Protein AF-A0A8J3UQ36-F1 (afdb_monomer)

Radius of gyration: 24.83 Å; Cα contacts (8 Å, |Δi|>4): 95; chains: 1; bounding box: 35×35×74 Å

Solvent-accessible surface area (backbone atoms only — not comparable to full-atom values): 8421 Å² total; per-residue (Å²): 134,81,86,80,81,76,78,91,71,96,45,70,68,56,53,55,49,48,56,58,59,70,70,67,72,71,101,79,68,94,72,76,65,83,72,75,77,56,66,69,60,52,51,53,48,51,53,51,45,64,66,47,76,41,74,69,51,42,55,50,50,55,54,22,53,77,44,74,43,35,59,64,62,50,16,62,74,71,73,43,60,49,70,59,46,51,52,50,51,51,52,37,41,74,71,61,49,37,43,74,49,79,55,90,96,44,57,32,34,24,42,55,48,71,66,57,36,50,53,55,51,52,56,49,55,56,48,47,44,73,72,65,70,57,80,86,80,131

Organism: NCBI:txid575192

Foldseek 3Di:
DDDDPDDPDPDPVVVVVVCVVVVPPDPPPPDPPPPPPDPVVVVLVVVVVVLCPDPLLLLLQQVLLVDKAFLVVSCVVVVHDSVVSVVSVVSCVVSQQWDWDDDPPTIIIHGNDPVSSVVSVVVVVVVCCVVVVPDDDD

Sequence (138 aa):
MSDMVPPLADDMAVRRLYVVMYARDNESGANQSQEQPAADRVNAAVDAFRMLSDATRLRLMWLLSHGEYDVSSLAETIAVARPLVSQHLAKLRLAGLVHTRRDGRRVVYRARDSHVRALIAEALFHADHEVAGTPRHD

Secondary structure (DSSP, 8-state):
----PPP----HHHHHHHHHHHTSS----TT----PPPHHHHHHHHHHHHHH-SHHHHHHHHHHHHS-EEHHHHHHHTT--HHHHHHHHHHHHHTT-EEEEEETTEEEEEESSHHHHHHHHHHHHHHHHHHH-PPP--

Nearest PDB structures (foldseek):
  6cdb-assembly1_A  TM=9.435E-01  e=8.002E-08  Staphylococcus aureus
  6cda-assembly1_A-2  TM=9.433E-01  e=8.002E-08  Staphylococcus aureus
  1r22-assembly1_B  TM=9.282E-01  e=9.051E-08  Synechococcus elongatus PCC 7942 = FACHB-805
  2kko-assembly1_A  TM=8.278E-01  e=4.777E-07  Mycobacterium tuberculosis variant bovis
  2kko-assembly1_B  TM=8.216E-01  e=3.733E-07  Mycobacterium tuberculosis variant bovis

Structure (mmCIF, N/CA/C/O backbone):
data_AF-A0A8J3UQ36-F1
#
_entry.id   AF-A0A8J3UQ36-F1
#
loop_
_atom_site.group_PDB
_atom_site.id
_atom_site.type_symbol
_atom_site.label_atom_id
_atom_site.label_alt_id
_atom_site.label_comp_id
_atom_site.label_asym_id
_atom_site.label_entity_id
_atom_site.label_seq_id
_atom_site.pdbx_PDB_ins_code
_atom_site.Cartn_x
_atom_site.Cartn_y
_atom_site.Cartn_z
_atom_site.occupancy
_atom_site.B_iso_or_equiv
_atom_site.auth_seq_id
_atom_site.auth_comp_id
_atom_site.auth_asym_id
_atom_site.auth_atom_id
_atom_site.pdbx_PDB_model_num
ATOM 1 N N . MET A 1 1 ? -17.345 -14.151 -38.975 1.00 38.16 1 MET A N 1
ATOM 2 C CA . MET A 1 1 ? -18.101 -15.252 -39.599 1.00 38.16 1 MET A CA 1
ATOM 3 C C . MET A 1 1 ? -17.263 -15.726 -40.772 1.00 38.16 1 MET A C 1
ATOM 5 O O . MET A 1 1 ? -17.053 -14.925 -41.665 1.00 38.16 1 MET A O 1
ATOM 9 N N . SER A 1 2 ? -16.736 -16.948 -40.662 1.00 38.34 2 SER A N 1
ATOM 10 C CA . SER A 1 2 ? -16.049 -17.768 -41.674 1.00 38.34 2 SER A CA 1
ATOM 11 C C . SER A 1 2 ? -14.844 -17.224 -42.444 1.00 38.34 2 SER A C 1
ATOM 13 O O . SER A 1 2 ? -14.916 -16.245 -43.176 1.00 38.34 2 SER A O 1
ATOM 15 N N . ASP A 1 3 ? -13.771 -18.002 -42.301 1.00 46.44 3 ASP A N 1
ATOM 16 C CA . ASP A 1 3 ? -12.667 -18.239 -43.223 1.00 46.44 3 ASP A CA 1
ATOM 17 C C . ASP A 1 3 ? -12.900 -17.869 -44.687 1.00 46.44 3 ASP A C 1
ATOM 19 O O . ASP A 1 3 ? -13.873 -18.290 -45.315 1.00 46.44 3 ASP A O 1
ATOM 23 N N . MET A 1 4 ? -11.868 -17.267 -45.272 1.00 34.34 4 MET A N 1
ATOM 24 C CA . MET A 1 4 ? -11.485 -17.616 -46.632 1.00 34.34 4 MET A CA 1
ATOM 25 C C . MET A 1 4 ? -9.961 -17.723 -46.698 1.00 34.34 4 MET A C 1
ATOM 27 O O . MET A 1 4 ? -9.264 -16.773 -47.041 1.00 34.34 4 MET A O 1
ATOM 31 N N . VAL A 1 5 ? -9.446 -18.895 -46.324 1.00 53.91 5 VAL A N 1
ATOM 32 C CA . VAL A 1 5 ? -8.101 -19.336 -46.710 1.00 53.91 5 VAL A CA 1
ATOM 33 C C . VAL A 1 5 ? -8.088 -19.433 -48.243 1.00 53.91 5 VAL A C 1
ATOM 35 O O . VAL A 1 5 ? -8.859 -20.227 -48.789 1.00 53.91 5 VAL A O 1
ATOM 38 N N . PRO A 1 6 ? -7.283 -18.637 -48.971 1.00 48.91 6 PRO A N 1
ATOM 39 C CA . PRO A 1 6 ? -7.163 -18.806 -50.412 1.00 48.91 6 PRO A CA 1
ATOM 40 C C . PRO A 1 6 ? -6.428 -20.124 -50.716 1.00 48.91 6 PRO A C 1
ATOM 42 O O . PRO A 1 6 ? -5.552 -20.534 -49.949 1.00 48.91 6 PRO A O 1
ATOM 45 N N . PRO A 1 7 ? -6.782 -20.814 -51.813 1.00 45.34 7 PRO A N 1
ATOM 46 C CA . PRO A 1 7 ? -6.250 -22.135 -52.112 1.00 45.34 7 PRO A CA 1
ATOM 47 C C . PRO A 1 7 ? -4.737 -22.073 -52.342 1.00 45.34 7 PRO A C 1
ATOM 49 O O . PRO A 1 7 ? -4.234 -21.173 -53.017 1.00 45.34 7 PRO A O 1
ATOM 52 N N . LEU A 1 8 ? -4.022 -23.063 -51.797 1.00 53.72 8 LEU A N 1
ATOM 53 C CA . LEU A 1 8 ? -2.625 -23.336 -52.124 1.00 53.72 8 LEU A CA 1
ATOM 54 C C . LEU A 1 8 ? -2.515 -23.660 -53.621 1.00 53.72 8 LEU A C 1
ATOM 56 O O . LEU A 1 8 ? -2.694 -24.802 -54.035 1.00 53.72 8 LEU A O 1
ATOM 60 N N . ALA A 1 9 ? -2.231 -22.640 -54.427 1.00 47.31 9 ALA A N 1
ATOM 61 C CA . ALA A 1 9 ? -1.719 -22.804 -55.777 1.00 47.31 9 ALA A CA 1
ATOM 62 C C . ALA A 1 9 ? -0.188 -22.885 -55.691 1.00 47.31 9 ALA A C 1
ATOM 64 O O . ALA A 1 9 ? 0.481 -21.941 -55.266 1.00 47.31 9 ALA A O 1
ATOM 65 N N . ASP A 1 10 ? 0.343 -24.049 -56.046 1.00 55.09 10 ASP A N 1
ATOM 66 C CA . ASP A 1 10 ? 1.745 -24.455 -55.921 1.00 55.09 10 ASP A CA 1
ATOM 67 C C . ASP A 1 10 ? 2.623 -23.847 -57.036 1.00 55.09 10 ASP A C 1
ATOM 69 O O . ASP A 1 10 ? 3.285 -24.548 -57.797 1.00 55.09 10 ASP A O 1
ATOM 73 N N . ASP A 1 11 ? 2.582 -22.518 -57.179 1.00 59.81 11 ASP A N 1
ATOM 74 C CA . ASP A 1 11 ? 3.368 -21.773 -58.167 1.00 59.81 11 ASP A CA 1
ATOM 75 C C . ASP A 1 11 ? 4.453 -20.923 -57.475 1.00 59.81 11 ASP A C 1
ATOM 77 O O . ASP A 1 11 ? 4.189 -19.923 -56.794 1.00 59.81 11 ASP A O 1
ATOM 81 N N . MET A 1 12 ? 5.717 -21.324 -57.655 1.00 49.84 12 MET A N 1
ATOM 82 C CA . MET A 1 12 ? 6.887 -20.615 -57.123 1.00 49.84 12 MET A CA 1
ATOM 83 C C . MET A 1 12 ? 7.034 -19.187 -57.672 1.00 49.84 12 MET A C 1
ATOM 85 O O . MET A 1 12 ? 7.608 -18.339 -56.980 1.00 49.84 12 MET A O 1
ATOM 89 N N . ALA A 1 13 ? 6.524 -18.889 -58.873 1.00 54.19 13 ALA A N 1
ATOM 90 C CA . ALA A 1 13 ? 6.558 -17.540 -59.433 1.00 54.19 13 ALA A CA 1
ATOM 91 C C . ALA A 1 13 ? 5.610 -16.605 -58.669 1.00 54.19 13 ALA A C 1
ATOM 93 O O . ALA A 1 13 ? 5.983 -15.474 -58.349 1.00 54.19 13 ALA A O 1
ATOM 94 N N . VAL A 1 14 ? 4.436 -17.112 -58.275 1.00 52.75 14 VAL A N 1
ATOM 95 C CA . VAL A 1 14 ? 3.462 -16.378 -57.454 1.00 52.75 14 VAL A CA 1
ATOM 96 C C . VAL A 1 14 ? 3.996 -16.177 -56.037 1.00 52.75 14 VAL A C 1
ATOM 98 O O . VAL A 1 14 ? 3.904 -15.070 -55.518 1.00 52.75 14 VAL A O 1
ATOM 101 N N . ARG A 1 15 ? 4.661 -17.176 -55.434 1.00 55.81 15 ARG A N 1
ATOM 102 C CA . ARG A 1 15 ? 5.346 -17.006 -54.133 1.00 55.81 15 ARG A CA 1
ATOM 103 C C . A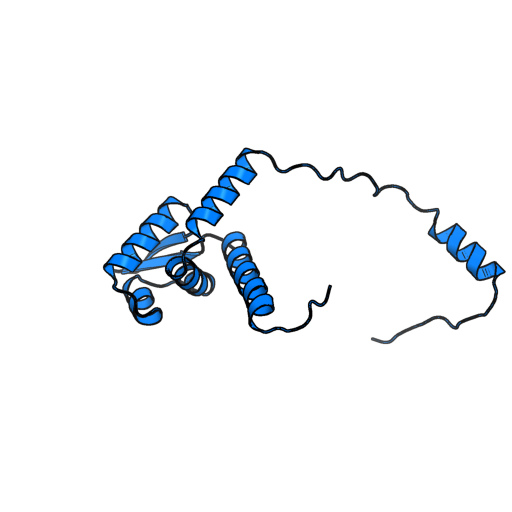RG A 1 15 ? 6.421 -15.920 -54.172 1.00 55.81 15 ARG A C 1
ATOM 105 O O . ARG A 1 15 ? 6.497 -15.104 -53.257 1.00 55.81 15 ARG A O 1
ATOM 112 N N . ARG A 1 16 ? 7.240 -15.878 -55.227 1.00 54.16 16 ARG A N 1
ATOM 113 C CA . ARG A 1 16 ? 8.315 -14.882 -55.363 1.00 54.16 16 ARG A CA 1
ATOM 114 C C . ARG A 1 16 ? 7.762 -13.480 -55.621 1.00 54.16 16 ARG A C 1
ATOM 116 O O . ARG A 1 16 ? 8.305 -12.519 -55.087 1.00 54.16 16 ARG A O 1
ATOM 123 N N . LEU A 1 17 ? 6.664 -13.365 -56.371 1.00 52.66 17 LEU A N 1
ATOM 124 C CA . LEU A 1 17 ? 5.978 -12.094 -56.603 1.00 52.66 17 LEU A CA 1
ATOM 125 C C . LEU A 1 17 ? 5.224 -11.610 -55.352 1.00 52.66 17 LEU A C 1
ATOM 127 O O . LEU A 1 17 ? 5.262 -10.421 -55.063 1.00 52.66 17 LEU A O 1
ATOM 131 N N . TYR A 1 18 ? 4.630 -12.512 -54.562 1.00 54.59 18 TYR A N 1
ATOM 132 C CA . TYR A 1 18 ? 3.962 -12.190 -53.292 1.00 54.59 18 TYR A CA 1
ATOM 133 C C . TYR A 1 18 ? 4.959 -11.695 -52.238 1.00 54.59 18 TYR A C 1
ATOM 135 O O . TYR A 1 18 ? 4.729 -10.666 -51.612 1.00 54.59 18 TYR A O 1
ATOM 143 N N . VAL A 1 19 ? 6.113 -12.360 -52.096 1.00 57.41 19 VAL A N 1
ATOM 144 C CA . VAL A 1 19 ? 7.188 -11.908 -51.194 1.00 57.41 19 VAL A CA 1
ATOM 145 C C . VAL A 1 19 ? 7.751 -10.554 -51.638 1.00 57.41 19 VAL A C 1
ATOM 147 O O . VAL A 1 19 ? 8.020 -9.712 -50.794 1.00 57.41 19 VAL A O 1
ATOM 150 N N . VAL A 1 20 ? 7.889 -10.297 -52.943 1.00 57.72 20 VAL A N 1
ATOM 151 C CA . VAL A 1 20 ? 8.410 -9.013 -53.453 1.00 57.72 20 VAL A CA 1
ATOM 152 C C . VAL A 1 20 ? 7.362 -7.887 -53.423 1.00 57.72 20 VAL A C 1
ATOM 154 O O . VAL A 1 20 ? 7.750 -6.729 -53.275 1.00 57.72 20 VAL A O 1
ATOM 157 N N . MET A 1 21 ? 6.061 -8.191 -53.532 1.00 48.66 21 MET A N 1
ATOM 158 C CA . MET A 1 21 ? 4.997 -7.179 -53.482 1.00 48.66 21 MET A CA 1
ATOM 159 C C . MET A 1 21 ? 4.614 -6.797 -52.045 1.00 48.66 21 MET A C 1
ATOM 161 O O . MET A 1 21 ? 4.426 -5.618 -51.775 1.00 48.66 21 MET A O 1
ATOM 165 N N . TYR A 1 22 ? 4.588 -7.749 -51.105 1.00 47.50 22 TYR A N 1
ATOM 166 C CA . TYR A 1 22 ? 4.361 -7.446 -49.682 1.00 47.50 22 TYR A CA 1
ATOM 167 C C . TYR A 1 22 ? 5.607 -6.930 -48.950 1.00 47.50 22 TYR A C 1
ATOM 169 O O . TYR A 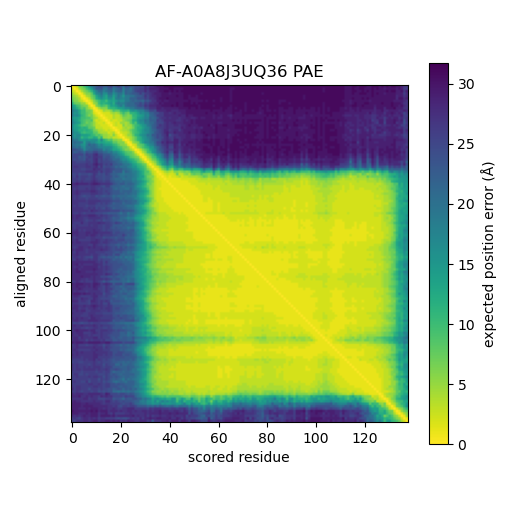1 22 ? 5.487 -6.419 -47.843 1.00 47.50 22 TYR A O 1
ATOM 177 N N . ALA A 1 23 ? 6.800 -7.026 -49.543 1.00 50.75 23 ALA A N 1
ATOM 178 C CA . ALA A 1 23 ? 8.025 -6.475 -48.957 1.00 50.75 23 ALA A CA 1
ATOM 179 C C . ALA A 1 23 ? 8.333 -5.032 -49.396 1.00 50.75 23 ALA A C 1
ATOM 181 O O . ALA A 1 23 ? 9.418 -4.542 -49.096 1.00 50.75 23 ALA A O 1
ATOM 182 N N . ARG A 1 24 ? 7.438 -4.355 -50.135 1.00 45.59 24 ARG A N 1
ATOM 183 C CA . ARG A 1 24 ? 7.710 -3.015 -50.695 1.00 45.59 24 ARG A CA 1
ATOM 184 C C . ARG A 1 24 ? 6.811 -1.876 -50.232 1.00 45.59 24 ARG A C 1
ATOM 186 O O . ARG A 1 24 ? 7.038 -0.752 -50.666 1.00 45.59 24 ARG A O 1
ATOM 193 N N . ASP A 1 25 ? 5.933 -2.122 -49.268 1.00 40.94 25 ASP A N 1
ATOM 194 C CA . ASP A 1 25 ? 5.254 -1.052 -48.544 1.00 40.94 25 ASP A CA 1
ATOM 195 C C . ASP A 1 25 ? 5.828 -0.935 -47.121 1.00 40.94 25 ASP A C 1
ATOM 197 O O . ASP A 1 25 ? 5.404 -1.618 -46.193 1.00 40.94 25 ASP A O 1
ATOM 201 N N . ASN A 1 26 ? 6.793 -0.015 -46.983 1.00 47.44 26 ASN A N 1
ATOM 202 C CA . ASN A 1 26 ? 7.162 0.704 -45.755 1.00 47.44 26 ASN A CA 1
ATOM 203 C C . ASN A 1 26 ? 7.616 -0.160 -44.556 1.00 47.44 26 ASN A C 1
ATOM 205 O O . ASN A 1 26 ? 6.849 -0.459 -43.649 1.00 47.44 26 ASN A O 1
ATOM 209 N N . GLU A 1 27 ? 8.893 -0.487 -44.352 1.00 47.50 27 GLU A N 1
ATOM 210 C CA . GLU A 1 27 ? 10.063 0.413 -44.283 1.00 47.50 27 GLU A CA 1
ATOM 211 C C . GLU A 1 27 ? 9.826 1.766 -43.562 1.00 47.50 27 GLU A C 1
ATOM 213 O O . GLU A 1 27 ? 10.483 2.765 -43.832 1.00 47.50 27 GLU A O 1
ATOM 218 N N . SER A 1 28 ? 8.910 1.816 -42.582 1.00 47.12 28 SER A N 1
ATOM 219 C CA . SER A 1 28 ? 8.747 2.975 -41.671 1.00 47.12 28 SER A CA 1
ATOM 220 C C . SER A 1 28 ? 8.462 2.609 -40.202 1.00 47.12 28 SER A C 1
ATOM 222 O O . SER A 1 28 ? 7.842 3.382 -39.479 1.00 47.12 28 SER A O 1
ATOM 224 N N . GLY A 1 29 ? 8.924 1.447 -39.724 1.00 42.25 29 GLY A N 1
ATOM 225 C CA . GLY A 1 29 ? 8.731 1.021 -38.322 1.00 42.25 29 GLY A CA 1
ATOM 226 C C . GLY A 1 29 ? 10.003 0.689 -37.532 1.00 42.25 29 GLY A C 1
ATOM 227 O O . GLY A 1 29 ? 9.942 0.522 -36.319 1.00 42.25 29 GLY A O 1
ATOM 228 N N . ALA A 1 30 ? 11.164 0.602 -38.186 1.00 41.84 30 ALA A N 1
ATOM 229 C CA . ALA A 1 30 ? 12.372 -0.000 -37.612 1.00 41.84 30 ALA A CA 1
ATOM 230 C C . ALA A 1 30 ? 13.249 0.951 -36.771 1.00 41.84 30 ALA A C 1
ATOM 232 O O . ALA A 1 30 ? 14.439 0.694 -36.608 1.00 41.84 30 ALA A O 1
ATOM 233 N N . ASN A 1 31 ? 12.695 2.046 -36.239 1.00 46.00 31 ASN A N 1
ATOM 234 C CA . ASN A 1 31 ? 13.409 2.871 -35.262 1.00 46.00 31 ASN A CA 1
ATOM 235 C C . ASN A 1 31 ? 12.464 3.663 -34.344 1.00 46.00 31 ASN A C 1
ATOM 237 O O . ASN A 1 31 ? 12.585 4.877 -34.201 1.00 46.00 31 ASN A O 1
ATOM 241 N N . GLN A 1 32 ? 11.522 2.984 -33.682 1.00 44.34 32 GLN A N 1
ATOM 242 C CA . GLN A 1 32 ? 11.180 3.428 -32.330 1.00 44.34 32 GLN A CA 1
ATOM 243 C C . GLN A 1 32 ? 12.355 2.999 -31.455 1.00 44.34 32 GLN A C 1
ATOM 245 O O . GLN A 1 32 ? 12.319 1.931 -30.846 1.00 44.34 32 GLN A O 1
ATOM 250 N N . SER A 1 33 ? 13.442 3.777 -31.498 1.00 44.81 33 SER A N 1
ATOM 251 C CA . SER A 1 33 ? 14.522 3.725 -30.517 1.00 44.81 33 SER A CA 1
ATOM 252 C C . SER A 1 33 ? 13.873 3.429 -29.173 1.00 44.81 33 SER A C 1
ATOM 254 O O . SER A 1 33 ? 12.980 4.179 -28.784 1.00 44.81 33 SER A O 1
ATOM 256 N N . GLN A 1 34 ? 14.219 2.313 -28.530 1.00 57.38 34 GLN A N 1
ATOM 257 C CA . GLN A 1 34 ? 13.714 1.974 -27.201 1.00 57.38 34 GLN A CA 1
ATOM 258 C C . GLN A 1 34 ? 14.068 3.137 -26.269 1.00 57.38 34 GLN A C 1
ATOM 260 O O . GLN A 1 34 ? 15.181 3.223 -25.755 1.00 57.38 34 GLN A O 1
ATOM 265 N N . GLU A 1 35 ? 13.159 4.099 -26.154 1.00 68.94 35 GLU A N 1
ATOM 266 C CA . GLU A 1 35 ? 13.432 5.376 -25.525 1.00 68.94 35 GLU A CA 1
ATOM 267 C C . GLU A 1 35 ? 13.449 5.098 -24.029 1.00 68.94 35 GLU A C 1
ATOM 269 O O . GLU A 1 35 ? 12.433 4.740 -23.425 1.00 68.94 35 GLU A O 1
ATOM 274 N N . GLN A 1 36 ? 14.649 5.133 -23.450 1.00 77.81 36 GLN A N 1
ATOM 275 C CA . GLN A 1 36 ? 14.847 4.801 -22.051 1.00 77.81 36 GLN A CA 1
ATOM 276 C C . GLN A 1 36 ? 13.922 5.682 -21.195 1.00 77.81 36 GLN A C 1
ATOM 278 O O . GLN A 1 36 ? 13.879 6.901 -21.397 1.00 77.81 36 GLN A O 1
ATOM 283 N N . PRO A 1 37 ? 13.169 5.107 -20.239 1.00 85.44 37 PRO A N 1
ATOM 284 C CA . PRO A 1 37 ? 12.277 5.900 -19.412 1.00 85.44 37 PRO A CA 1
ATOM 285 C C . PRO A 1 37 ? 13.070 6.967 -18.654 1.00 85.44 37 PRO A C 1
ATOM 287 O O . PRO A 1 37 ? 14.146 6.697 -18.118 1.00 85.44 37 PRO A O 1
ATOM 290 N N . ALA A 1 38 ? 12.512 8.177 -18.584 1.00 91.88 38 ALA A N 1
ATOM 291 C CA . ALA A 1 38 ? 13.099 9.276 -17.824 1.00 91.88 38 ALA A CA 1
ATOM 292 C C . ALA A 1 38 ? 13.411 8.844 -16.378 1.00 91.88 38 ALA A C 1
ATOM 294 O O . ALA A 1 38 ? 12.588 8.180 -15.739 1.00 91.88 38 ALA A O 1
ATOM 295 N N . ALA A 1 39 ? 14.569 9.256 -15.851 1.00 92.81 39 ALA A N 1
ATOM 296 C CA . ALA A 1 39 ? 15.068 8.825 -14.541 1.00 92.81 39 ALA A CA 1
ATOM 297 C C . ALA A 1 39 ? 14.047 9.033 -13.406 1.00 92.81 39 ALA A C 1
ATOM 299 O O . ALA A 1 39 ? 13.861 8.148 -12.574 1.00 92.81 39 ALA A O 1
ATOM 300 N N . ASP A 1 40 ? 13.309 10.146 -13.419 1.00 93.88 40 ASP A N 1
ATOM 301 C CA . ASP A 1 40 ? 12.282 10.437 -12.412 1.00 93.88 40 ASP A CA 1
ATOM 302 C C . ASP A 1 40 ? 11.119 9.438 -12.444 1.00 93.88 40 ASP A C 1
ATOM 304 O O . ASP A 1 40 ? 10.608 9.045 -11.394 1.00 93.88 40 ASP A O 1
ATOM 308 N N . ARG A 1 41 ? 10.725 8.968 -13.638 1.00 91.81 41 ARG A N 1
ATOM 309 C CA . ARG A 1 41 ? 9.695 7.924 -13.775 1.00 91.81 41 ARG A CA 1
ATOM 310 C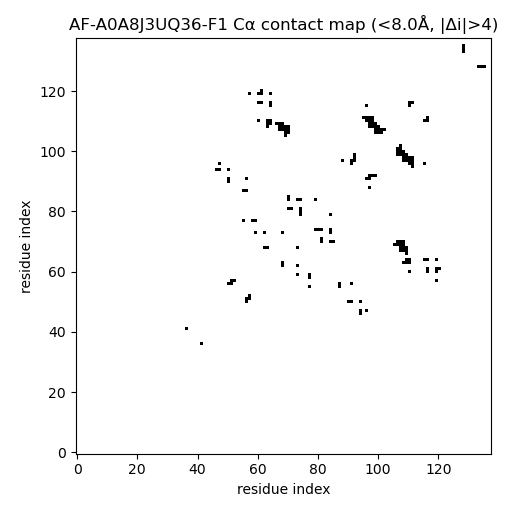 C . ARG A 1 41 ? 10.190 6.598 -13.210 1.00 91.81 41 ARG A C 1
ATOM 312 O O . ARG A 1 41 ? 9.432 5.917 -12.525 1.00 91.81 41 ARG A O 1
ATOM 319 N N . VAL A 1 42 ? 11.453 6.251 -13.465 1.00 94.06 42 VAL A N 1
ATOM 320 C CA . VAL A 1 42 ? 12.076 5.037 -12.916 1.00 94.06 42 VAL A CA 1
ATOM 321 C C . VAL A 1 42 ? 12.144 5.113 -11.394 1.00 94.06 42 VAL A C 1
ATOM 323 O O . VAL A 1 42 ? 11.719 4.177 -10.726 1.00 94.06 42 VAL A O 1
ATOM 326 N N . ASN A 1 43 ? 12.596 6.235 -10.833 1.00 95.12 43 ASN A N 1
ATOM 327 C CA . ASN A 1 43 ? 12.672 6.426 -9.384 1.00 95.12 43 ASN A CA 1
ATOM 328 C C . ASN A 1 43 ? 11.289 6.337 -8.722 1.00 95.12 43 ASN A C 1
ATOM 330 O O . ASN A 1 43 ? 11.130 5.622 -7.734 1.00 95.12 43 ASN A O 1
ATOM 334 N N . ALA A 1 44 ? 10.269 6.969 -9.313 1.00 91.12 44 ALA A N 1
ATOM 335 C CA . ALA A 1 44 ? 8.895 6.868 -8.826 1.00 91.12 44 ALA A CA 1
ATOM 336 C C . ALA A 1 44 ? 8.368 5.420 -8.859 1.00 91.12 44 ALA A C 1
ATOM 338 O O . ALA A 1 44 ? 7.719 4.975 -7.911 1.00 91.12 44 ALA A O 1
ATOM 339 N N . ALA A 1 45 ? 8.674 4.666 -9.922 1.00 92.81 45 ALA A N 1
ATOM 340 C CA . ALA A 1 45 ? 8.315 3.253 -10.019 1.00 92.81 45 ALA A CA 1
ATOM 341 C C . ALA A 1 45 ? 9.045 2.405 -8.966 1.00 92.81 45 ALA A C 1
ATOM 343 O O . ALA A 1 45 ? 8.419 1.585 -8.299 1.00 92.81 45 ALA A O 1
ATOM 344 N N . VAL A 1 46 ? 10.344 2.635 -8.756 1.00 96.06 46 VAL A N 1
ATOM 345 C CA . VAL A 1 46 ? 11.134 1.954 -7.720 1.00 96.06 46 VAL A CA 1
ATOM 346 C C . VAL A 1 46 ? 10.550 2.207 -6.330 1.00 96.06 46 VAL A C 1
ATOM 348 O O . VAL A 1 46 ? 10.426 1.270 -5.542 1.00 96.06 46 VAL A O 1
ATOM 351 N N . ASP A 1 47 ? 10.156 3.439 -6.018 1.00 94.12 47 ASP A N 1
ATOM 352 C CA . ASP A 1 47 ? 9.561 3.762 -4.721 1.00 94.12 47 ASP A CA 1
ATOM 353 C C . ASP A 1 47 ? 8.177 3.129 -4.546 1.00 94.12 47 ASP A C 1
ATOM 355 O O . ASP A 1 47 ? 7.872 2.598 -3.471 1.00 94.12 47 ASP A O 1
ATOM 359 N N . ALA A 1 48 ? 7.370 3.088 -5.610 1.00 92.81 48 ALA A N 1
ATOM 360 C CA . ALA A 1 48 ? 6.121 2.336 -5.615 1.00 92.81 48 ALA A CA 1
ATOM 361 C C . ALA A 1 48 ? 6.373 0.839 -5.373 1.00 92.81 48 ALA A C 1
ATOM 363 O O . ALA A 1 48 ? 5.722 0.245 -4.515 1.00 92.81 48 ALA A O 1
ATOM 364 N N . PHE A 1 49 ? 7.356 0.232 -6.043 1.00 94.94 49 PHE A N 1
ATOM 365 C CA . PHE A 1 49 ? 7.700 -1.177 -5.852 1.00 94.94 49 PHE A CA 1
ATOM 366 C C . PHE A 1 49 ? 8.213 -1.467 -4.447 1.00 94.94 49 PHE A C 1
ATOM 368 O O . PHE A 1 49 ? 7.714 -2.385 -3.807 1.00 94.94 49 PHE A O 1
ATOM 375 N N . ARG A 1 50 ? 9.113 -0.646 -3.896 1.00 95.81 50 ARG A N 1
ATOM 376 C CA . ARG A 1 50 ? 9.541 -0.756 -2.488 1.00 95.81 50 ARG A CA 1
ATOM 377 C C . ARG A 1 50 ? 8.351 -0.697 -1.537 1.00 95.81 50 ARG A C 1
ATOM 379 O O . ARG A 1 50 ? 8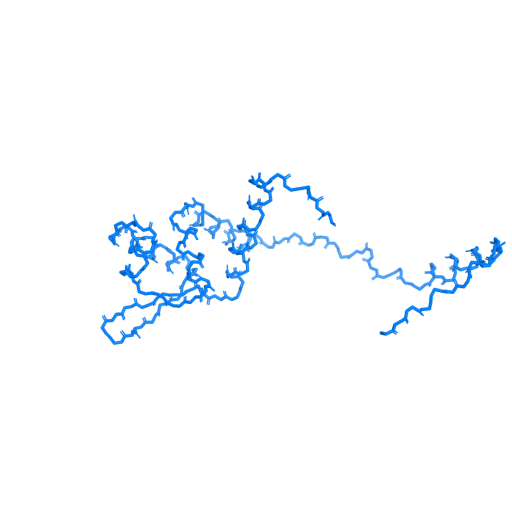.282 -1.455 -0.567 1.00 95.81 50 ARG A O 1
ATOM 386 N N . MET A 1 51 ? 7.395 0.188 -1.817 1.00 96.38 51 MET A N 1
ATOM 387 C CA . MET A 1 51 ? 6.159 0.244 -1.054 1.00 96.38 51 MET A CA 1
ATOM 388 C C . MET A 1 51 ? 5.313 -1.014 -1.261 1.00 96.38 51 MET A C 1
ATOM 390 O O . MET A 1 51 ? 4.686 -1.451 -0.313 1.00 96.38 51 MET A O 1
ATOM 394 N N . LEU A 1 52 ? 5.302 -1.659 -2.419 1.00 95.56 52 LEU A N 1
ATOM 395 C CA . LEU A 1 52 ? 4.502 -2.864 -2.658 1.00 95.56 52 LEU A CA 1
ATOM 396 C C . LEU A 1 52 ? 5.167 -4.177 -2.213 1.00 95.56 52 LEU A C 1
ATOM 398 O O . LEU A 1 52 ? 4.445 -5.142 -1.997 1.00 95.56 52 LEU A O 1
ATOM 402 N N . SER A 1 53 ? 6.484 -4.224 -1.992 1.00 95.62 53 SER A N 1
ATOM 403 C CA . SER A 1 53 ? 7.234 -5.428 -1.579 1.00 95.62 53 SER A CA 1
ATOM 404 C C . SER A 1 53 ? 6.977 -5.865 -0.123 1.00 95.62 53 SER A C 1
ATOM 406 O O . SER A 1 53 ? 7.887 -5.921 0.702 1.00 95.62 53 SER A O 1
ATOM 408 N N . ASP A 1 54 ? 5.722 -6.139 0.226 1.00 97.06 54 ASP A N 1
ATOM 409 C CA . ASP A 1 54 ? 5.262 -6.636 1.525 1.00 97.06 54 ASP A CA 1
ATOM 410 C C . ASP A 1 54 ? 3.934 -7.375 1.354 1.00 97.06 54 ASP A C 1
ATOM 412 O O . ASP A 1 54 ? 2.986 -6.853 0.763 1.00 97.06 54 ASP A O 1
ATOM 416 N N . ALA A 1 55 ? 3.854 -8.587 1.902 1.00 96.19 55 ALA A N 1
ATOM 417 C CA . ALA A 1 55 ? 2.707 -9.467 1.702 1.00 96.19 55 ALA A CA 1
ATOM 418 C C . ALA A 1 55 ? 1.390 -8.872 2.228 1.00 96.19 55 ALA A C 1
ATOM 420 O O . ALA A 1 55 ? 0.347 -9.011 1.587 1.00 96.19 55 ALA A O 1
ATOM 421 N N . THR A 1 56 ? 1.415 -8.182 3.372 1.00 97.50 56 THR A N 1
ATOM 422 C CA . THR A 1 56 ? 0.220 -7.542 3.937 1.00 97.50 56 THR A CA 1
ATOM 423 C C . THR A 1 56 ? -0.246 -6.412 3.032 1.00 97.50 56 THR A C 1
ATOM 425 O O . THR A 1 56 ? -1.438 -6.301 2.748 1.00 97.50 56 THR A O 1
ATOM 428 N N . ARG A 1 57 ? 0.679 -5.594 2.520 1.00 97.75 57 ARG A N 1
ATOM 429 C CA . ARG A 1 57 ? 0.339 -4.498 1.604 1.00 97.75 57 ARG A CA 1
ATOM 430 C C . ARG A 1 57 ? -0.191 -5.002 0.268 1.00 97.75 57 ARG A C 1
ATOM 432 O O . ARG A 1 57 ? -1.177 -4.439 -0.193 1.00 97.75 57 ARG A O 1
ATOM 439 N N . LEU A 1 58 ? 0.360 -6.074 -0.303 1.00 97.19 58 LEU A N 1
ATOM 440 C CA . LEU A 1 58 ? -0.207 -6.680 -1.515 1.00 97.19 58 LEU A CA 1
ATOM 441 C C . LEU A 1 58 ? -1.622 -7.219 -1.285 1.00 97.19 58 LEU A C 1
ATOM 443 O O . LEU A 1 58 ? -2.508 -6.928 -2.083 1.00 97.19 58 LEU A O 1
ATOM 447 N N . ARG A 1 59 ? -1.880 -7.910 -0.166 1.00 97.81 59 ARG A N 1
ATOM 448 C CA . ARG A 1 59 ? -3.238 -8.378 0.182 1.00 97.81 59 ARG A CA 1
ATOM 449 C C . ARG A 1 59 ? -4.225 -7.222 0.335 1.00 97.81 59 ARG A C 1
ATOM 451 O O . ARG A 1 59 ? -5.338 -7.290 -0.179 1.00 97.81 59 ARG A O 1
ATOM 458 N N . LEU A 1 60 ? -3.816 -6.144 1.008 1.00 98.50 60 LEU A N 1
ATOM 459 C CA . LEU A 1 60 ? -4.632 -4.934 1.126 1.00 98.50 60 LEU A CA 1
ATOM 460 C C . LEU A 1 60 ? -4.898 -4.314 -0.249 1.00 98.50 60 LEU A C 1
ATOM 462 O O . LEU A 1 60 ? -6.044 -4.028 -0.574 1.00 98.50 60 LEU A O 1
ATOM 466 N N . MET A 1 61 ? -3.862 -4.127 -1.068 1.00 98.31 61 MET A N 1
ATOM 467 C CA . MET A 1 61 ? -3.991 -3.525 -2.395 1.00 98.31 61 MET A CA 1
ATOM 468 C C . MET A 1 61 ? -4.845 -4.368 -3.342 1.00 98.31 61 MET A C 1
ATOM 470 O O . MET A 1 61 ? -5.590 -3.795 -4.134 1.00 98.31 61 MET A O 1
ATOM 474 N N . TRP A 1 62 ? -4.801 -5.697 -3.228 1.00 97.38 62 TRP A N 1
ATOM 475 C CA . TRP A 1 62 ? -5.701 -6.592 -3.948 1.00 97.38 62 TRP A CA 1
ATOM 476 C C . TRP A 1 62 ? -7.162 -6.297 -3.602 1.00 97.38 62 TRP A C 1
ATOM 478 O O . TRP A 1 62 ? -7.942 -5.977 -4.495 1.00 97.38 62 TRP A O 1
ATOM 488 N N . LEU A 1 63 ? -7.528 -6.292 -2.315 1.00 98.31 63 LEU A N 1
ATOM 489 C CA . LEU A 1 63 ? -8.894 -5.959 -1.886 1.00 98.31 63 LEU A CA 1
ATOM 490 C C . LEU A 1 63 ? -9.303 -4.558 -2.363 1.00 98.31 63 LEU A C 1
ATOM 492 O O . LEU A 1 63 ? -10.330 -4.387 -3.013 1.00 98.31 63 LEU A O 1
ATOM 496 N N . LEU A 1 64 ? -8.450 -3.559 -2.129 1.00 98.44 64 LEU A N 1
ATOM 497 C CA . LEU A 1 64 ? -8.696 -2.164 -2.506 1.00 98.44 64 LEU A CA 1
ATOM 498 C C . LEU A 1 64 ? -8.760 -1.923 -4.023 1.00 98.44 64 LEU A C 1
ATOM 500 O O . LEU A 1 64 ? -9.229 -0.866 -4.450 1.00 98.44 64 LEU A O 1
ATOM 504 N N . SER A 1 65 ? -8.288 -2.868 -4.838 1.00 97.56 65 SER A N 1
ATOM 505 C CA . SER A 1 65 ? -8.427 -2.815 -6.296 1.00 97.56 65 SER A CA 1
ATOM 506 C C . SER A 1 65 ? -9.825 -3.215 -6.768 1.00 97.56 65 SER A C 1
ATOM 508 O O . SER A 1 65 ? -10.219 -2.827 -7.865 1.00 97.56 65 SER A O 1
ATOM 510 N N . HIS A 1 66 ? -10.591 -3.914 -5.927 1.00 96.44 66 HIS A N 1
ATOM 511 C CA . HIS A 1 66 ? -11.923 -4.436 -6.242 1.00 96.44 6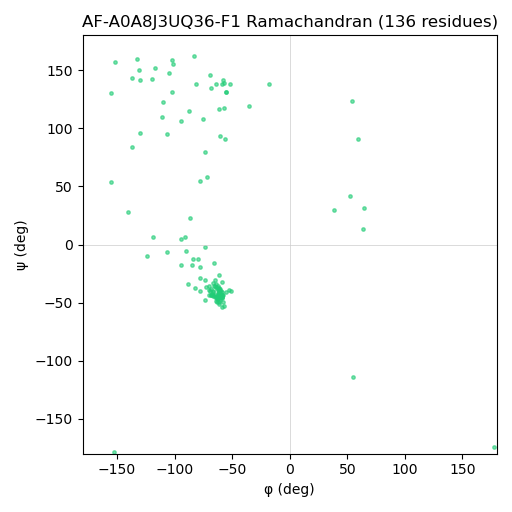6 HIS A CA 1
ATOM 512 C C . HIS A 1 66 ? -13.063 -3.666 -5.563 1.00 96.44 66 HIS A C 1
ATOM 514 O O . HIS A 1 66 ? -14.231 -3.918 -5.848 1.00 96.44 66 HIS A O 1
ATOM 520 N N . GLY A 1 67 ? -12.754 -2.715 -4.680 1.00 96.44 67 GLY A N 1
ATOM 521 C CA . GLY A 1 67 ? -13.779 -1.949 -3.981 1.00 96.44 67 GLY A CA 1
ATOM 522 C C . GLY A 1 67 ? -13.229 -0.958 -2.965 1.00 96.44 67 GLY A C 1
ATOM 523 O O . GLY A 1 67 ? -12.019 -0.758 -2.840 1.00 96.44 67 GLY A O 1
ATOM 524 N N . GLU A 1 68 ? -14.150 -0.330 -2.235 1.00 98.06 68 GLU A N 1
ATOM 525 C CA . GLU A 1 68 ? -13.829 0.569 -1.130 1.00 98.06 68 GLU A CA 1
ATOM 526 C C . GLU A 1 68 ? -14.053 -0.141 0.209 1.00 98.06 68 GLU A C 1
ATOM 528 O O . GLU A 1 68 ? -15.111 -0.729 0.428 1.00 98.06 68 GLU A O 1
ATOM 533 N N . TYR A 1 69 ? -13.082 -0.066 1.119 1.00 98.56 69 TYR A N 1
ATOM 534 C CA . TYR A 1 69 ? -13.141 -0.770 2.404 1.00 98.56 69 TYR A CA 1
ATOM 535 C C . TYR A 1 69 ? -12.676 0.117 3.554 1.00 98.56 69 TYR A C 1
ATOM 537 O O . TYR A 1 69 ? -11.734 0.899 3.408 1.00 98.56 69 TYR A O 1
ATOM 545 N N . ASP A 1 70 ? -13.309 -0.016 4.719 1.00 98.44 70 ASP A N 1
ATOM 546 C CA . ASP A 1 70 ? -12.800 0.588 5.948 1.00 98.44 70 ASP A CA 1
ATOM 547 C C . ASP A 1 70 ? -11.724 -0.286 6.614 1.00 98.44 70 ASP A C 1
ATOM 549 O O . ASP A 1 70 ? -11.557 -1.471 6.317 1.00 98.44 70 ASP A O 1
ATOM 553 N N . VAL A 1 71 ? -10.955 0.326 7.518 1.00 98.25 71 VAL A N 1
ATOM 554 C CA . VAL A 1 71 ? -9.824 -0.328 8.193 1.00 98.25 71 VAL A CA 1
ATOM 555 C C . VAL A 1 71 ? -10.231 -1.575 8.988 1.00 98.25 71 VAL A C 1
ATOM 557 O O . VAL A 1 71 ? -9.427 -2.497 9.101 1.00 98.25 71 VAL A O 1
ATOM 560 N N . SER A 1 72 ? -11.444 -1.613 9.549 1.00 98.06 72 SER A N 1
ATOM 561 C CA . SER A 1 72 ? -11.919 -2.756 10.331 1.00 98.06 72 SER A CA 1
ATOM 562 C C . SER A 1 72 ? -12.243 -3.926 9.409 1.00 98.06 72 SER A C 1
ATOM 564 O O . SER A 1 72 ? -11.724 -5.015 9.629 1.00 98.06 72 SER A O 1
ATOM 566 N N . SER A 1 73 ? -12.982 -3.683 8.320 1.00 98.25 73 SER A N 1
ATOM 567 C CA . SER A 1 73 ? -13.277 -4.720 7.321 1.00 98.25 73 SER A CA 1
ATOM 568 C C . SER A 1 73 ? -12.009 -5.309 6.702 1.00 98.25 73 SER A C 1
ATOM 570 O O . SER A 1 73 ? -11.911 -6.522 6.529 1.00 98.25 73 SER A O 1
ATOM 572 N N . LEU A 1 74 ? -11.008 -4.473 6.407 1.00 98.56 74 LEU A N 1
ATOM 573 C CA . LEU A 1 74 ? -9.716 -4.945 5.905 1.00 98.56 74 LEU A CA 1
ATOM 574 C C . LEU A 1 74 ? -9.008 -5.833 6.932 1.00 98.56 74 LEU A C 1
ATOM 576 O O . LEU A 1 74 ? -8.583 -6.928 6.582 1.00 98.56 74 LEU A O 1
ATOM 580 N N . ALA A 1 75 ? -8.909 -5.379 8.185 1.00 98.56 75 ALA A N 1
ATOM 581 C CA . ALA A 1 75 ? -8.272 -6.120 9.274 1.00 98.56 75 ALA A CA 1
ATOM 582 C C . ALA A 1 75 ? -8.905 -7.497 9.507 1.00 98.56 75 ALA A C 1
ATOM 584 O O . ALA A 1 75 ? -8.184 -8.485 9.643 1.00 98.56 75 ALA A O 1
ATOM 585 N N . GLU A 1 76 ? -10.236 -7.562 9.488 1.00 98.31 76 GLU A N 1
ATOM 586 C CA . GLU A 1 76 ? -10.993 -8.810 9.589 1.00 98.31 76 GLU A CA 1
ATOM 587 C C . GLU A 1 76 ? -10.717 -9.727 8.393 1.00 98.31 76 GLU A C 1
ATOM 589 O O . GLU A 1 76 ? -10.364 -10.889 8.581 1.00 98.31 76 GLU A O 1
ATOM 594 N N . THR A 1 77 ? -10.792 -9.196 7.168 1.00 98.25 77 THR A N 1
ATOM 595 C CA . THR A 1 77 ? -10.650 -9.989 5.934 1.00 98.25 77 THR A CA 1
ATOM 596 C C . THR A 1 77 ? -9.276 -10.643 5.810 1.00 98.25 77 THR A C 1
ATOM 598 O O . THR A 1 77 ? -9.180 -11.800 5.409 1.00 98.25 77 THR A O 1
ATOM 601 N N . ILE A 1 78 ? -8.200 -9.923 6.146 1.00 97.44 78 ILE A N 1
ATOM 602 C CA . ILE A 1 78 ? -6.834 -10.458 6.028 1.00 97.44 78 ILE A CA 1
ATOM 603 C C . ILE A 1 78 ? -6.306 -11.076 7.330 1.00 97.44 78 ILE A C 1
ATOM 605 O O . ILE A 1 78 ? -5.138 -11.457 7.374 1.00 97.44 78 ILE A O 1
ATOM 609 N N . ALA A 1 79 ? -7.138 -11.154 8.376 1.00 97.69 79 ALA A N 1
ATOM 610 C CA . ALA A 1 79 ? -6.787 -11.655 9.706 1.00 97.69 79 ALA A CA 1
ATOM 611 C C . ALA A 1 79 ? -5.532 -10.987 10.314 1.00 97.69 79 ALA A C 1
ATOM 613 O O . ALA A 1 79 ? -4.679 -11.642 10.914 1.00 97.69 79 ALA A O 1
ATOM 614 N N . VAL A 1 80 ? -5.411 -9.663 10.163 1.00 97.75 80 VAL A N 1
ATOM 615 C CA . VAL A 1 80 ? -4.293 -8.864 10.697 1.00 97.75 80 VAL A CA 1
ATOM 616 C C . VAL A 1 80 ? -4.815 -7.821 11.676 1.00 97.75 80 VAL A C 1
ATOM 618 O O . VAL A 1 80 ? -5.846 -7.193 11.454 1.00 97.75 80 VAL A O 1
ATOM 621 N N . ALA A 1 81 ? -4.067 -7.579 12.754 1.00 98.12 81 ALA A N 1
ATOM 622 C CA . ALA A 1 81 ? -4.429 -6.590 13.759 1.00 98.12 81 ALA A CA 1
ATOM 623 C C . ALA A 1 81 ? -4.656 -5.191 13.150 1.00 98.12 81 ALA A C 1
ATOM 625 O O . ALA A 1 81 ? -3.815 -4.646 12.428 1.00 98.12 81 ALA A O 1
ATOM 626 N N . ARG A 1 82 ? -5.778 -4.565 13.519 1.00 98.12 82 ARG A N 1
ATOM 627 C CA . ARG A 1 82 ? -6.202 -3.247 13.023 1.00 98.12 82 ARG A CA 1
ATOM 628 C C . ARG A 1 82 ? -5.130 -2.141 13.125 1.00 98.12 82 ARG A C 1
ATOM 630 O O . ARG A 1 82 ? -5.021 -1.372 12.169 1.00 98.12 82 ARG A O 1
ATOM 637 N N . PRO A 1 83 ? -4.310 -2.034 14.196 1.00 98.44 83 PRO A N 1
ATOM 638 C CA . PRO A 1 83 ? -3.229 -1.044 14.247 1.00 98.44 83 PRO A CA 1
ATOM 639 C C . PRO A 1 83 ? -2.188 -1.228 13.135 1.00 98.44 83 PRO A C 1
ATOM 641 O O . PRO A 1 83 ? -1.757 -0.246 12.531 1.00 98.44 83 PRO A O 1
ATOM 644 N N . LEU A 1 84 ? -1.834 -2.477 12.817 1.00 98.19 84 LEU A N 1
ATOM 645 C CA . LEU A 1 84 ? -0.882 -2.794 11.754 1.00 98.19 84 LEU A CA 1
ATOM 646 C C . LEU A 1 84 ? -1.472 -2.466 10.375 1.00 98.19 84 LEU A C 1
ATOM 648 O O . LEU A 1 84 ? -0.818 -1.808 9.568 1.00 98.19 84 LEU A O 1
ATOM 652 N N . VAL A 1 85 ? -2.742 -2.814 10.132 1.00 98.62 85 VAL A N 1
ATOM 653 C CA . VAL A 1 85 ? -3.451 -2.417 8.901 1.00 98.62 85 VAL A CA 1
ATOM 654 C C . VAL A 1 85 ? -3.494 -0.898 8.754 1.00 98.62 85 VAL A C 1
ATOM 656 O O . VAL A 1 85 ? -3.158 -0.373 7.694 1.00 98.62 85 VAL A O 1
ATOM 659 N N . SER A 1 86 ? -3.828 -0.167 9.820 1.00 98.38 86 SER A N 1
ATOM 660 C CA . SER A 1 86 ? -3.828 1.298 9.801 1.00 98.38 86 SER A CA 1
ATOM 661 C C . SER A 1 86 ? -2.446 1.871 9.471 1.00 98.38 86 SER A C 1
ATOM 663 O O . SER A 1 86 ? -2.352 2.844 8.722 1.00 98.38 86 SER A O 1
ATOM 665 N N . GLN A 1 87 ? -1.373 1.276 10.000 1.00 98.56 87 GLN A N 1
ATOM 666 C CA . GLN A 1 87 ? -0.003 1.687 9.696 1.00 98.56 87 GLN A CA 1
ATOM 667 C C . GLN A 1 87 ? 0.337 1.455 8.217 1.00 98.56 87 GLN A C 1
ATOM 669 O O . GLN A 1 87 ? 0.893 2.341 7.565 1.00 98.56 87 GLN A O 1
ATOM 674 N N . HIS A 1 88 ? -0.020 0.294 7.664 1.00 98.50 88 HIS A N 1
ATOM 675 C CA . HIS A 1 88 ? 0.180 -0.001 6.247 1.00 98.50 88 HIS A CA 1
ATOM 676 C C . HIS A 1 88 ? -0.616 0.947 5.345 1.00 98.50 88 HIS A C 1
ATOM 678 O O . HIS A 1 88 ? -0.047 1.514 4.416 1.00 98.50 88 HIS A O 1
ATOM 684 N N . LEU A 1 89 ? -1.891 1.194 5.649 1.00 98.56 89 LEU A N 1
ATOM 685 C CA . LEU A 1 89 ? -2.728 2.131 4.897 1.00 98.56 89 LEU A CA 1
ATOM 686 C C . LEU A 1 89 ? -2.200 3.569 4.960 1.00 98.56 89 LEU A C 1
ATOM 688 O O . LEU A 1 89 ? -2.271 4.290 3.967 1.00 98.56 89 LEU A O 1
ATOM 692 N N . ALA A 1 90 ? -1.637 3.995 6.095 1.00 98.25 90 ALA A N 1
ATOM 693 C CA . ALA A 1 90 ? -0.988 5.299 6.202 1.00 98.25 90 ALA A CA 1
ATOM 694 C C . ALA A 1 90 ? 0.230 5.402 5.270 1.00 98.25 90 ALA A C 1
ATOM 696 O O . ALA A 1 90 ? 0.348 6.383 4.538 1.00 98.25 90 ALA A O 1
ATOM 697 N N . LYS A 1 91 ? 1.090 4.374 5.239 1.00 98.06 91 LYS A N 1
ATOM 698 C CA . LYS A 1 91 ? 2.244 4.307 4.326 1.00 98.06 91 LYS A CA 1
ATOM 699 C C . LYS A 1 91 ? 1.814 4.299 2.855 1.00 98.06 91 LYS A C 1
ATOM 701 O O . LYS A 1 91 ? 2.336 5.080 2.068 1.00 98.06 91 LYS A O 1
ATOM 706 N N . LEU A 1 92 ? 0.818 3.484 2.502 1.00 98.25 92 LEU A N 1
ATOM 707 C CA . LEU A 1 92 ? 0.259 3.417 1.146 1.00 98.25 92 LEU A CA 1
ATOM 708 C C . LEU A 1 92 ? -0.351 4.756 0.710 1.00 98.25 92 LEU A C 1
ATOM 710 O O . LEU A 1 92 ? -0.215 5.154 -0.446 1.00 98.25 92 LEU A O 1
ATOM 714 N N . ARG A 1 93 ? -0.997 5.477 1.634 1.00 97.88 93 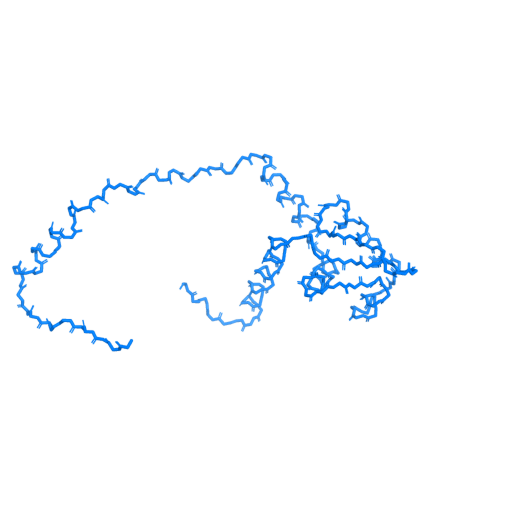ARG A N 1
ATOM 715 C CA . ARG A 1 93 ? -1.543 6.811 1.364 1.00 97.88 93 ARG A CA 1
ATOM 716 C C . ARG A 1 93 ? -0.435 7.834 1.135 1.00 97.88 93 ARG A C 1
ATOM 718 O O . ARG A 1 93 ? -0.547 8.627 0.209 1.00 97.88 93 ARG A O 1
ATOM 725 N N . LEU A 1 94 ? 0.620 7.812 1.952 1.00 96.19 94 LEU A N 1
ATOM 726 C CA . LEU A 1 94 ? 1.781 8.693 1.779 1.00 96.19 94 LEU A CA 1
ATOM 727 C C . LEU A 1 94 ? 2.501 8.438 0.450 1.00 96.19 94 LEU A C 1
ATOM 729 O O . LEU A 1 94 ? 2.906 9.389 -0.205 1.00 96.19 94 LEU A O 1
ATOM 733 N N . ALA A 1 95 ? 2.583 7.178 0.020 1.00 95.25 95 ALA A N 1
ATOM 734 C CA . ALA A 1 95 ? 3.106 6.804 -1.294 1.00 95.25 95 ALA A CA 1
ATOM 735 C C . ALA A 1 95 ? 2.148 7.119 -2.459 1.00 95.25 95 ALA A C 1
ATOM 737 O O . ALA A 1 95 ? 2.473 6.850 -3.611 1.00 95.25 95 ALA A O 1
ATOM 738 N N . GLY A 1 96 ? 0.949 7.645 -2.184 1.00 96.44 96 GLY A N 1
ATOM 739 C CA . GLY A 1 96 ? -0.030 7.960 -3.218 1.00 96.44 96 GLY A CA 1
ATOM 740 C C . GLY A 1 96 ? -0.538 6.730 -3.973 1.00 96.44 96 GLY A C 1
ATOM 741 O O . GLY A 1 96 ? -0.842 6.842 -5.153 1.00 96.44 96 GLY A O 1
ATOM 742 N N . LEU A 1 97 ? -0.625 5.563 -3.328 1.00 97.75 97 LEU A N 1
ATOM 743 C CA . LEU A 1 97 ? -1.149 4.328 -3.937 1.00 97.75 97 LEU A CA 1
ATOM 744 C C . LEU A 1 97 ? -2.640 4.110 -3.651 1.00 97.75 97 LEU A C 1
ATOM 746 O O . LEU A 1 97 ? -3.313 3.353 -4.351 1.00 97.75 97 LEU A O 1
ATOM 750 N N . VAL A 1 98 ? -3.177 4.799 -2.642 1.00 98.50 98 VAL A N 1
ATOM 751 C CA . VAL A 1 98 ? -4.584 4.707 -2.241 1.00 98.50 98 VAL A CA 1
ATOM 752 C C . VAL A 1 98 ? -5.216 6.083 -2.091 1.00 98.50 98 VAL A C 1
ATOM 754 O O . VAL A 1 98 ? -4.568 7.054 -1.694 1.00 98.50 98 VAL A O 1
ATOM 757 N N . HIS A 1 99 ? -6.516 6.143 -2.349 1.00 98.06 99 HIS A N 1
ATOM 758 C CA . HIS A 1 99 ? -7.370 7.262 -1.982 1.00 98.06 99 HIS A CA 1
ATOM 759 C C . HIS A 1 99 ? -8.178 6.940 -0.732 1.00 98.06 99 HIS A C 1
ATOM 761 O O . HIS A 1 99 ? -8.455 5.780 -0.431 1.00 98.06 99 HIS A O 1
ATOM 767 N N . THR A 1 100 ? -8.575 7.993 -0.017 1.00 97.38 100 THR A N 1
ATOM 768 C CA . THR A 1 100 ? -9.446 7.883 1.152 1.00 97.38 100 THR A CA 1
ATOM 769 C C . THR A 1 100 ? -10.599 8.855 1.041 1.00 97.38 100 THR A C 1
ATOM 771 O O . THR A 1 100 ? -10.380 10.009 0.670 1.00 97.38 100 THR A O 1
ATOM 774 N N . ARG A 1 101 ? -11.790 8.440 1.464 1.00 97.62 101 ARG A N 1
ATOM 775 C CA . ARG A 1 101 ? -12.913 9.350 1.708 1.00 97.62 101 ARG A CA 1
ATOM 776 C C . ARG A 1 101 ? -13.564 9.043 3.049 1.00 97.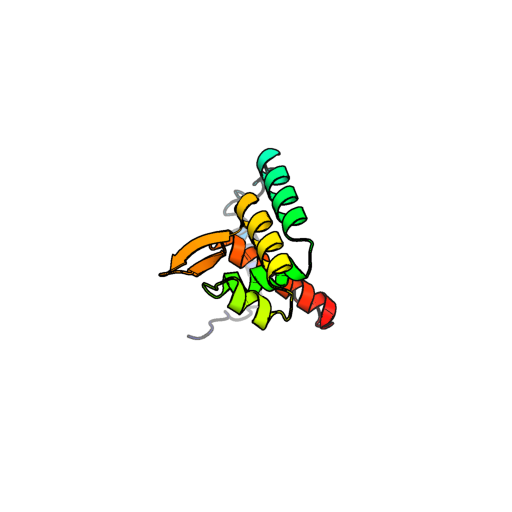62 101 ARG A C 1
ATOM 778 O O . ARG A 1 101 ? -13.405 7.951 3.595 1.00 97.62 101 ARG A O 1
ATOM 785 N N . ARG A 1 102 ? -14.293 10.018 3.588 1.00 97.56 102 ARG A N 1
ATOM 786 C CA . ARG A 1 102 ? -15.160 9.786 4.745 1.00 97.56 102 ARG A CA 1
ATOM 787 C C . ARG A 1 102 ? -16.482 9.186 4.278 1.00 97.56 102 ARG A C 1
ATOM 789 O O . ARG A 1 102 ? -17.038 9.625 3.274 1.00 97.56 102 ARG A O 1
ATOM 796 N N . ASP A 1 103 ? -16.957 8.203 5.028 1.00 96.56 103 ASP A N 1
ATOM 797 C CA . ASP A 1 103 ? -18.264 7.579 4.870 1.00 96.56 103 ASP A CA 1
ATOM 798 C C . ASP A 1 103 ? -18.954 7.546 6.239 1.00 96.56 103 ASP A C 1
ATOM 800 O O . ASP A 1 103 ? -18.632 6.735 7.117 1.00 96.56 103 ASP A O 1
ATOM 804 N N . GLY A 1 104 ? -19.798 8.550 6.488 1.00 95.75 104 GLY A N 1
ATOM 805 C CA . GLY A 1 104 ? -20.334 8.838 7.816 1.00 95.75 104 GLY A CA 1
ATOM 806 C C . GLY A 1 104 ? -19.219 9.035 8.851 1.00 95.75 104 GLY A C 1
ATOM 807 O O . GLY A 1 104 ? -18.442 9.987 8.782 1.00 95.75 104 GLY A O 1
ATOM 808 N N . ARG A 1 105 ? -19.139 8.121 9.827 1.00 94.44 105 ARG A N 1
ATOM 809 C CA . ARG A 1 105 ? -18.109 8.124 10.887 1.00 94.44 105 ARG A CA 1
ATOM 810 C C . ARG A 1 105 ? -16.847 7.334 10.525 1.00 94.44 105 ARG A C 1
ATOM 812 O O . ARG A 1 105 ? -15.903 7.316 11.312 1.00 94.44 105 ARG A O 1
ATOM 819 N N . ARG A 1 106 ? -16.831 6.649 9.380 1.00 95.62 106 ARG A N 1
ATOM 820 C CA . ARG A 1 106 ? -15.731 5.780 8.949 1.00 95.62 106 ARG A CA 1
ATOM 821 C C . ARG A 1 106 ? -14.873 6.470 7.892 1.00 95.62 106 ARG A C 1
ATOM 823 O O . ARG A 1 106 ? -15.306 7.405 7.221 1.00 95.62 106 ARG A O 1
ATOM 830 N N . VAL A 1 107 ? -13.641 5.993 7.745 1.00 97.56 107 VAL A N 1
ATOM 831 C CA . VAL A 1 107 ? -12.774 6.318 6.608 1.00 97.56 107 VAL A CA 1
ATOM 832 C C . VAL A 1 107 ? -12.656 5.059 5.769 1.00 97.56 107 VAL A C 1
ATOM 834 O O . VAL A 1 107 ? -12.237 4.024 6.288 1.00 97.56 107 VAL A O 1
ATOM 837 N N . VAL A 1 108 ? -13.027 5.163 4.497 1.00 98.50 108 VAL A N 1
ATOM 838 C CA . VAL A 1 108 ? -12.891 4.083 3.519 1.00 98.50 108 VAL A CA 1
ATOM 839 C C . VAL A 1 108 ? -11.728 4.378 2.581 1.00 98.50 108 VAL A C 1
ATOM 841 O O . VAL A 1 108 ? -11.419 5.539 2.291 1.00 98.50 108 VAL A O 1
ATOM 844 N N . TYR A 1 109 ? -11.074 3.314 2.140 1.00 98.69 109 TYR A N 1
ATOM 845 C CA . TYR A 1 109 ? -9.883 3.312 1.304 1.00 98.69 109 TYR A CA 1
ATOM 846 C C . TYR A 1 109 ? -10.198 2.632 -0.021 1.00 98.69 109 TYR A C 1
ATOM 848 O O . TYR A 1 109 ? -11.044 1.745 -0.060 1.00 98.69 109 TYR A O 1
ATOM 856 N N . ARG A 1 110 ? -9.492 3.017 -1.085 1.00 98.62 110 ARG A N 1
ATOM 857 C CA . ARG A 1 110 ? -9.538 2.368 -2.405 1.00 98.62 110 ARG A CA 1
ATOM 858 C C . ARG A 1 110 ? -8.219 2.555 -3.143 1.00 98.62 110 ARG A C 1
ATOM 860 O O . ARG A 1 110 ? -7.508 3.522 -2.856 1.00 98.62 110 ARG A O 1
ATOM 867 N N . ALA A 1 111 ? -7.906 1.692 -4.107 1.00 98.38 111 ALA A N 1
ATOM 868 C CA . ALA A 1 111 ? -6.761 1.894 -4.993 1.00 98.38 111 ALA A CA 1
ATOM 869 C C . ALA A 1 111 ? -6.887 3.235 -5.737 1.00 98.38 111 ALA A C 1
ATOM 871 O O . ALA A 1 111 ? -7.990 3.643 -6.112 1.00 98.38 111 ALA A O 1
ATOM 872 N N . ARG A 1 112 ? -5.764 3.938 -5.926 1.00 97.56 112 ARG A N 1
ATOM 873 C CA . ARG A 1 112 ? -5.760 5.309 -6.457 1.00 97.56 112 ARG A CA 1
ATOM 874 C C . ARG A 1 112 ? -6.438 5.429 -7.822 1.00 97.56 112 ARG A C 1
ATOM 876 O O . ARG A 1 112 ? -7.343 6.245 -7.984 1.00 97.56 112 ARG A O 1
ATOM 883 N N . ASP A 1 113 ? -6.018 4.617 -8.782 1.00 95.06 113 ASP A N 1
ATOM 884 C CA . ASP A 1 113 ? -6.467 4.688 -10.170 1.00 95.06 113 ASP A CA 1
ATOM 885 C C . ASP A 1 113 ? -6.388 3.316 -10.861 1.00 95.06 113 ASP A C 1
ATOM 887 O O . ASP A 1 113 ? -6.050 2.302 -10.247 1.00 95.06 113 ASP A O 1
ATOM 891 N N . SER A 1 114 ? -6.756 3.275 -12.143 1.00 94.31 114 SER A N 1
ATOM 892 C CA . SER A 1 114 ? -6.716 2.062 -12.965 1.00 94.31 114 SER A CA 1
ATOM 893 C C . SER A 1 114 ? -5.311 1.518 -13.192 1.00 94.31 114 SER A C 1
ATOM 895 O O . SER A 1 114 ? -5.177 0.306 -13.316 1.00 94.31 114 SER A O 1
ATOM 897 N N . HIS A 1 115 ? -4.279 2.365 -13.224 1.00 93.88 115 HIS A N 1
ATOM 898 C CA . HIS A 1 115 ? -2.905 1.910 -13.427 1.00 93.88 115 HIS A CA 1
ATOM 899 C C . HIS A 1 115 ? -2.400 1.147 -12.207 1.00 93.88 115 HIS A C 1
ATOM 901 O O . HIS A 1 115 ? -1.833 0.068 -12.357 1.00 93.88 115 HIS A O 1
ATOM 907 N N . VAL A 1 116 ? -2.677 1.645 -10.998 1.00 94.44 116 VAL A N 1
ATOM 908 C CA . VAL A 1 116 ? -2.342 0.927 -9.760 1.00 94.44 116 VAL A CA 1
ATOM 909 C C . VAL A 1 116 ? -3.079 -0.412 -9.691 1.00 94.44 116 VAL A C 1
ATOM 911 O O . VAL A 1 116 ? -2.470 -1.420 -9.347 1.00 94.44 116 VAL A O 1
ATOM 914 N N . ARG A 1 117 ? -4.367 -0.455 -10.056 1.00 95.94 117 ARG A N 1
ATOM 915 C CA . ARG A 1 117 ? -5.135 -1.714 -10.091 1.00 95.94 117 ARG A CA 1
ATOM 916 C C . ARG A 1 117 ? -4.540 -2.726 -11.072 1.00 95.94 117 ARG A C 1
ATOM 918 O O . ARG A 1 117 ? -4.351 -3.880 -10.702 1.00 95.94 117 ARG A O 1
ATOM 925 N N . ALA A 1 118 ? -4.228 -2.283 -12.290 1.00 94.81 118 ALA A N 1
ATOM 926 C CA . ALA A 1 118 ? -3.634 -3.131 -13.320 1.00 94.81 118 ALA A CA 1
ATOM 927 C C . ALA A 1 118 ? -2.271 -3.682 -12.881 1.00 94.81 118 ALA A C 1
ATOM 929 O O . ALA A 1 118 ? -2.030 -4.873 -13.020 1.00 94.81 118 ALA A O 1
ATOM 930 N N . LEU A 1 119 ? -1.424 -2.847 -12.269 1.00 93.81 119 LEU A N 1
ATOM 931 C CA . LEU A 1 119 ? -0.123 -3.271 -11.754 1.00 93.81 119 LEU A CA 1
ATOM 932 C C . LEU A 1 119 ? -0.241 -4.397 -10.715 1.00 93.81 119 LEU A C 1
ATOM 934 O O . LEU A 1 119 ? 0.521 -5.356 -10.757 1.00 93.81 119 LEU A O 1
ATOM 938 N N . ILE A 1 120 ? -1.178 -4.273 -9.772 1.00 94.88 120 ILE A N 1
ATOM 939 C CA . ILE A 1 120 ? -1.380 -5.281 -8.721 1.00 94.88 120 ILE A CA 1
ATOM 940 C C . ILE A 1 120 ? -1.912 -6.587 -9.308 1.00 94.88 120 ILE A C 1
ATOM 942 O O . ILE A 1 120 ? -1.453 -7.655 -8.910 1.00 94.88 120 ILE A O 1
ATOM 946 N N . ALA A 1 121 ? -2.860 -6.502 -10.244 1.00 92.56 121 ALA A N 1
ATOM 947 C CA . ALA A 1 121 ? -3.392 -7.671 -10.929 1.00 92.56 121 ALA A CA 1
ATOM 948 C C . ALA A 1 121 ? -2.288 -8.401 -11.705 1.00 92.56 121 ALA A C 1
ATOM 950 O O . ALA A 1 121 ? -2.079 -9.587 -11.479 1.00 92.56 121 ALA A O 1
ATOM 951 N N . GLU A 1 122 ? -1.529 -7.679 -12.531 1.00 93.56 122 GLU A N 1
ATOM 952 C CA . GLU A 1 122 ? -0.432 -8.239 -13.325 1.00 93.56 122 GLU A CA 1
ATOM 953 C C . GLU A 1 122 ? 0.633 -8.904 -12.446 1.00 93.56 122 GLU A C 1
ATOM 955 O O . GLU A 1 122 ? 1.041 -10.033 -12.700 1.00 93.56 122 GLU A O 1
ATOM 960 N N . ALA A 1 123 ? 1.041 -8.245 -11.357 1.00 91.12 123 ALA A N 1
ATOM 961 C CA . ALA A 1 123 ? 2.040 -8.792 -10.442 1.00 91.12 123 ALA A CA 1
ATOM 962 C C . ALA A 1 123 ? 1.590 -10.113 -9.791 1.00 91.12 123 ALA A C 1
ATOM 964 O O . ALA A 1 123 ? 2.410 -11.012 -9.599 1.00 91.12 123 ALA A O 1
ATOM 965 N N . LEU A 1 124 ? 0.305 -10.234 -9.443 1.00 89.12 124 LEU A N 1
ATOM 966 C CA . LEU A 1 124 ? -0.241 -11.450 -8.839 1.00 89.12 124 LEU A CA 1
ATOM 967 C C . LEU A 1 124 ? -0.485 -12.550 -9.878 1.00 89.12 124 LEU A C 1
ATOM 969 O O . LEU A 1 124 ? -0.130 -13.690 -9.607 1.00 89.12 124 LEU A O 1
ATOM 973 N N . PHE A 1 125 ? -0.979 -12.222 -11.077 1.00 88.00 125 PHE A N 1
ATOM 974 C CA . PHE A 1 125 ? -1.106 -13.195 -12.170 1.00 88.00 125 PHE A CA 1
ATOM 975 C C . PHE A 1 125 ? 0.251 -13.761 -12.600 1.00 88.00 125 PHE A C 1
ATOM 977 O O . PHE A 1 125 ? 0.390 -14.966 -12.801 1.00 88.00 125 PHE A O 1
ATOM 984 N N . HIS A 1 126 ? 1.278 -12.913 -12.672 1.00 85.19 126 HIS A N 1
ATOM 985 C CA . HIS A 1 126 ? 2.640 -13.360 -12.936 1.00 85.19 126 HIS A CA 1
ATOM 986 C C . HIS A 1 126 ? 3.144 -14.321 -11.846 1.00 85.19 126 HIS A C 1
ATOM 988 O O . HIS A 1 126 ? 3.725 -15.360 -12.154 1.00 85.19 126 HIS A O 1
ATOM 994 N N . ALA A 1 127 ? 2.882 -14.014 -10.570 1.00 85.88 127 ALA A N 1
ATOM 995 C CA . ALA A 1 127 ? 3.239 -14.897 -9.462 1.00 85.88 127 ALA A CA 1
ATOM 996 C C . ALA A 1 127 ? 2.462 -16.225 -9.491 1.00 85.88 127 ALA A C 1
ATOM 998 O O . ALA A 1 127 ? 3.037 -17.268 -9.180 1.00 85.88 127 ALA A O 1
ATOM 999 N N . ASP A 1 128 ? 1.192 -16.213 -9.906 1.00 78.50 128 ASP A N 1
ATOM 1000 C CA . ASP A 1 128 ? 0.394 -17.428 -10.078 1.00 78.50 128 ASP A CA 1
ATOM 1001 C C . ASP A 1 128 ? 1.019 -18.359 -11.123 1.00 78.50 128 ASP A C 1
ATOM 1003 O O . ASP A 1 128 ? 1.052 -19.566 -10.908 1.00 78.50 128 ASP A O 1
ATOM 1007 N N . HIS A 1 129 ? 1.582 -17.838 -12.217 1.00 66.38 129 HIS A N 1
ATOM 1008 C CA . HIS A 1 129 ? 2.297 -18.664 -13.198 1.00 66.38 129 HIS A CA 1
ATOM 1009 C C . HIS A 1 129 ? 3.561 -19.321 -12.631 1.00 66.38 129 HIS A C 1
ATOM 1011 O O . HIS A 1 129 ? 3.844 -20.475 -12.950 1.00 66.38 129 HIS A O 1
ATOM 1017 N N . GLU A 1 130 ? 4.279 -18.633 -11.744 1.00 69.06 130 GLU A N 1
ATOM 1018 C CA . GLU A 1 130 ? 5.466 -19.181 -11.078 1.00 69.06 130 GLU A CA 1
ATOM 1019 C C . GLU A 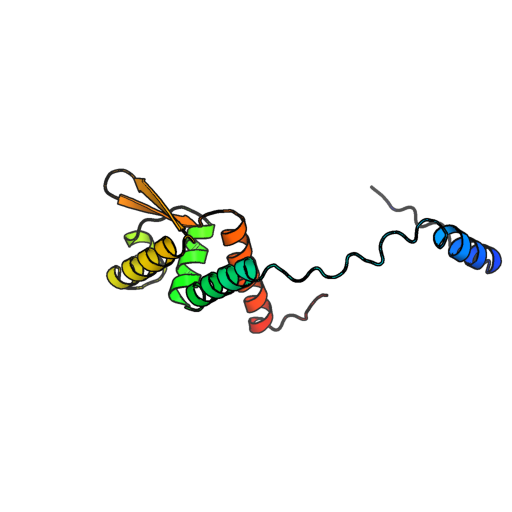1 130 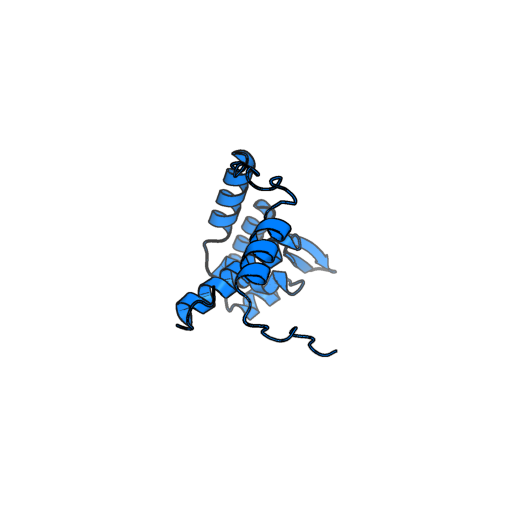? 5.099 -20.225 -9.998 1.00 69.06 130 GLU A C 1
ATOM 1021 O O . GLU A 1 130 ? 5.847 -21.176 -9.777 1.00 69.06 130 GLU A O 1
ATOM 1026 N N . VAL A 1 131 ? 3.931 -20.101 -9.349 1.00 69.44 131 VAL A N 1
ATOM 1027 C CA . VAL A 1 131 ? 3.458 -21.034 -8.304 1.00 69.44 131 VAL A CA 1
ATOM 1028 C C . VAL A 1 131 ? 2.674 -22.226 -8.877 1.00 69.44 131 VAL A C 1
ATOM 1030 O O . VAL A 1 131 ? 2.759 -23.328 -8.335 1.00 69.44 131 VAL A O 1
ATOM 1033 N N . ALA A 1 132 ? 1.921 -22.039 -9.964 1.00 59.62 132 ALA A N 1
ATOM 1034 C CA . ALA A 1 132 ? 1.052 -23.061 -10.555 1.00 59.62 132 ALA A CA 1
ATOM 1035 C C . ALA A 1 132 ? 1.773 -24.030 -11.509 1.00 59.62 132 ALA A C 1
ATOM 1037 O O . ALA A 1 132 ? 1.197 -25.053 -11.879 1.00 59.62 132 ALA A O 1
ATOM 1038 N N . GLY A 1 133 ? 3.010 -23.740 -11.931 1.00 54.09 133 GLY A N 1
ATOM 1039 C CA . GLY A 1 133 ? 3.772 -24.615 -12.834 1.00 54.09 133 GLY A CA 1
ATOM 1040 C C . GLY A 1 133 ? 3.147 -24.802 -14.226 1.00 54.09 133 GLY A C 1
ATOM 1041 O O . GLY A 1 133 ? 3.550 -25.699 -14.966 1.00 54.09 133 GLY A O 1
ATOM 1042 N N . THR A 1 134 ? 2.159 -23.988 -14.601 1.00 52.31 134 THR A N 1
ATOM 1043 C CA . THR A 1 134 ? 1.595 -23.966 -15.957 1.00 52.31 134 THR A CA 1
ATOM 1044 C C . THR A 1 134 ? 2.629 -23.414 -16.948 1.00 52.31 134 THR A C 1
ATOM 1046 O O . THR A 1 134 ? 3.256 -22.398 -16.643 1.00 52.31 134 THR A O 1
ATOM 1049 N N . PRO A 1 135 ? 2.829 -24.042 -18.125 1.00 55.31 135 PRO A N 1
ATOM 1050 C CA . PRO A 1 135 ? 3.809 -23.585 -19.109 1.00 55.31 135 PRO A CA 1
ATOM 1051 C C . PRO A 1 135 ? 3.549 -22.135 -19.527 1.00 55.31 135 PRO A C 1
ATOM 1053 O O . PRO A 1 135 ? 2.399 -21.758 -19.756 1.00 55.31 135 PRO A O 1
ATOM 1056 N N . ARG A 1 136 ? 4.621 -21.342 -19.666 1.00 55.97 136 ARG A N 1
ATOM 1057 C CA . ARG A 1 136 ? 4.562 -20.018 -20.300 1.00 55.97 136 ARG A CA 1
ATOM 1058 C C . ARG A 1 136 ? 3.996 -20.195 -21.711 1.00 55.97 136 ARG A C 1
ATOM 1060 O O . ARG A 1 136 ? 4.594 -20.905 -22.516 1.00 55.97 136 ARG A O 1
ATOM 1067 N N . HIS A 1 137 ? 2.843 -19.599 -21.988 1.00 61.19 137 HIS A N 1
ATOM 1068 C CA . HIS A 1 137 ? 2.421 -19.364 -23.362 1.00 61.19 137 HIS A CA 1
ATOM 1069 C C . HIS A 1 137 ? 2.859 -17.943 -23.711 1.00 61.19 137 HIS A C 1
ATOM 1071 O O . HIS A 1 137 ? 2.318 -16.988 -23.156 1.00 61.19 137 HIS A O 1
ATOM 1077 N N . ASP A 1 138 ? 3.909 -17.874 -24.534 1.00 55.34 138 ASP A N 1
ATOM 1078 C CA . ASP A 1 138 ? 4.468 -16.656 -25.133 1.00 55.34 138 ASP A CA 1
ATOM 1079 C C . ASP A 1 138 ? 3.427 -15.868 -25.949 1.00 55.34 138 ASP A C 1
ATOM 1081 O O . ASP A 1 138 ? 2.549 -16.510 -26.580 1.00 55.34 138 ASP A O 1
#

InterPro domains:
  IPR001845 HTH ArsR-type DNA-binding domain [PF01022] (54-99)
  IPR001845 HTH ArsR-type DNA-binding domain [PR00778] (49-64)
  IPR001845 HTH ArsR-type DNA-binding domain [PR00778] (81-96)
  IPR001845 HTH ArsR-type DNA-binding domain [PR00778] (96-111)
  IPR001845 HTH ArsR-type DNA-binding domain [PS50987] (37-131)
  IPR001845 HTH ArsR-type DNA-binding domain [SM00418] (47-125)
  IPR011991 ArsR-like helix-turn-helix domain [cd00090] (49-125)
  IPR036388 Winged helix-like DNA-binding domain superfamily [G3DSA:1.10.10.10] (25-137)
  IPR036390 Winged helix DNA-binding domain superfamily [SSF46785] (41-122)
  IPR051011 Metal-responsive transcriptional regulator [PTHR43132] (27-131)

Mean predicted aligned error: 13.23 Å

pLDDT: mean 81.34, std 21.31, range [34.34, 98.69]